Protein AF-A0A2N0NN28-F1 (afdb_monomer)

Mean predicted aligned error: 10.31 Å

Organism: NCBI:txid588596

Solvent-accessible surface area (backbone atoms only — not comparable to full-atom values): 8808 Å² total; per-residue (Å²): 135,80,77,96,72,80,74,63,78,56,56,90,82,51,63,75,68,94,68,73,87,53,82,76,64,63,65,46,52,100,86,64,46,74,54,53,38,56,47,75,48,80,35,67,84,65,51,75,64,58,52,48,50,53,39,55,56,48,57,67,39,93,51,32,55,34,27,36,41,34,40,42,48,75,60,45,82,99,41,56,41,86,89,79,62,46,63,35,26,36,27,40,37,39,39,44,40,81,99,50,81,74,44,76,49,75,33,44,74,19,33,77,89,56,92,44,56,82,87,46,56,32,91,65,79,62,88,88,46,72,95,77,59,85,87,76,78,93,66,135

Secondary structure (DSSP, 8-state):
---S---PPPTTTSPPPSS--SSSPPPB-TT-PBPPSEEEEEESSS-HHHHHHHHHHHHHSTT--EEEEEEEPPPPTT-B-TTT-PBP-EEEEEEEETTSPPEEEEEESS-TT-S-TTTS--S--STT-GGG-----S--

Radius of gyration: 18.2 Å; Cα contacts (8 Å, |Δi|>4): 197; chains: 1; bounding box: 49×36×47 Å

pLDDT: mean 75.17, std 16.68, range [30.28, 93.62]

Sequence (140 aa):
MSPDACVRPNMTFVPKPTTSTVIPRPPGDKSGNPHARIMCEVAVGQSVGELGRKCLTWMQEPYVRAAISIKILEPRQNMREPTTGYYYRTMTAKLYRQGMAVQRWDFGNIKKHSRDPITDPPGCNAPNLAAYQITIPISE

Foldseek 3Di:
DDPPDADADDCVVVPDPPDDPDPVRQDAPPVRRHGDLEAEDEDEPDDPVVQVVVQVVQQVRPSHFKYKYKYWYDFDPPAADPPPRHGWIKMKMWMDGPPDDIDIDIFTQAGVPDPDCPVHPGPPDDPPDPVPDDDDDPDD

Structure (mmCIF, N/CA/C/O backbone):
data_AF-A0A2N0NN28-F1
#
_entry.id   AF-A0A2N0NN28-F1
#
loop_
_atom_site.group_PDB
_atom_site.id
_atom_site.type_symbol
_atom_site.label_atom_id
_atom_site.label_alt_id
_atom_site.label_comp_id
_atom_site.label_asym_id
_atom_site.label_entity_id
_atom_site.label_seq_id
_atom_site.pdbx_PDB_ins_code
_atom_site.Cartn_x
_atom_site.Cartn_y
_atom_site.Cartn_z
_atom_site.occupancy
_atom_site.B_iso_or_equiv
_atom_site.auth_seq_id
_atom_site.auth_comp_id
_atom_site.auth_asym_id
_atom_site.auth_atom_id
_atom_site.pdbx_PDB_model_num
ATOM 1 N N . MET A 1 1 ? -1.073 21.816 9.689 1.00 34.16 1 MET A N 1
ATOM 2 C CA . MET A 1 1 ? -0.972 21.273 8.317 1.00 34.16 1 MET A CA 1
ATOM 3 C C . MET A 1 1 ? -2.211 20.436 8.052 1.00 34.16 1 MET A C 1
ATOM 5 O O . MET A 1 1 ? -2.472 19.519 8.819 1.00 34.16 1 MET A O 1
ATOM 9 N N . SER A 1 2 ? -3.011 20.817 7.055 1.00 30.28 2 SER A N 1
ATOM 10 C CA . SER A 1 2 ? -4.154 20.028 6.571 1.00 30.28 2 SER A CA 1
ATOM 11 C C . SER A 1 2 ? -3.628 18.854 5.739 1.00 30.28 2 SER A C 1
ATOM 13 O O . SER A 1 2 ? -2.648 19.062 5.029 1.00 30.28 2 SER A O 1
ATOM 15 N N . PRO A 1 3 ? -4.222 17.650 5.789 1.00 37.03 3 PRO A N 1
ATOM 16 C CA . PRO A 1 3 ? -3.915 16.623 4.799 1.00 37.03 3 PRO A CA 1
ATOM 17 C C . PRO A 1 3 ? -4.349 17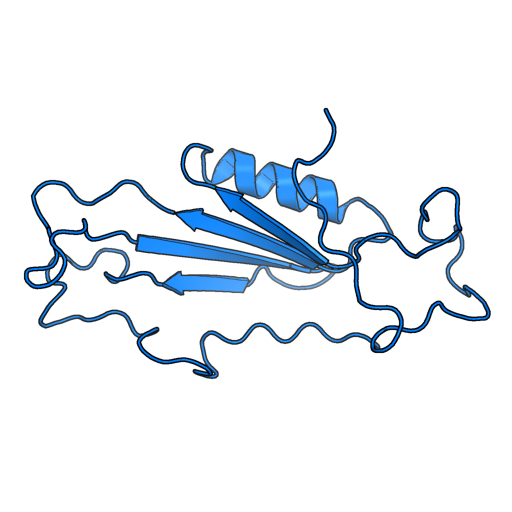.100 3.403 1.00 37.03 3 PRO A C 1
ATOM 19 O O . PRO A 1 3 ? -5.441 17.651 3.256 1.00 37.03 3 PRO A O 1
ATOM 22 N N . ASP A 1 4 ? -3.501 16.883 2.393 1.00 35.47 4 ASP A N 1
ATOM 23 C CA . ASP A 1 4 ? -3.738 17.307 1.000 1.00 35.47 4 ASP A CA 1
ATOM 24 C C . ASP A 1 4 ? -4.868 16.514 0.309 1.00 35.47 4 ASP A C 1
ATOM 26 O O . ASP A 1 4 ? -5.429 16.955 -0.691 1.00 35.47 4 ASP A O 1
ATOM 30 N N . ALA A 1 5 ? -5.262 15.365 0.868 1.00 37.16 5 ALA A N 1
ATOM 31 C CA . ALA A 1 5 ? -6.461 14.623 0.490 1.00 37.16 5 ALA A CA 1
ATOM 32 C C . ALA A 1 5 ? -6.930 13.744 1.661 1.00 37.16 5 ALA A C 1
ATOM 34 O O . ALA A 1 5 ? -6.129 13.054 2.289 1.00 37.16 5 ALA A O 1
ATOM 35 N N . CYS A 1 6 ? -8.233 13.746 1.955 1.00 42.41 6 CYS A N 1
ATOM 36 C CA . CYS A 1 6 ? -8.850 12.832 2.919 1.00 42.41 6 CYS A CA 1
ATOM 37 C C . CYS A 1 6 ? -9.868 11.950 2.191 1.00 42.41 6 CYS A C 1
ATOM 39 O O . CYS A 1 6 ? -10.828 12.451 1.600 1.00 42.41 6 CYS A O 1
ATOM 41 N N . VAL A 1 7 ? -9.655 10.633 2.234 1.00 48.47 7 VAL A N 1
ATOM 42 C CA . VAL A 1 7 ? -10.610 9.649 1.717 1.00 48.47 7 VAL A CA 1
ATOM 43 C C . VAL A 1 7 ? -11.662 9.413 2.795 1.00 48.47 7 VAL A C 1
ATOM 45 O O . VAL A 1 7 ? -11.387 8.823 3.837 1.00 48.47 7 VAL A O 1
ATOM 48 N N . ARG A 1 8 ? -12.878 9.897 2.547 1.00 52.66 8 ARG A N 1
ATOM 49 C CA . ARG A 1 8 ? -14.050 9.652 3.396 1.00 52.66 8 ARG A CA 1
ATOM 50 C C . ARG A 1 8 ? -14.924 8.566 2.774 1.00 52.66 8 ARG A C 1
ATOM 52 O O . ARG A 1 8 ? -15.055 8.535 1.548 1.00 52.66 8 ARG A O 1
ATOM 59 N N . PRO A 1 9 ? -15.536 7.687 3.582 1.00 52.56 9 PRO A N 1
ATOM 60 C CA . PRO A 1 9 ? -16.477 6.716 3.053 1.00 52.56 9 PRO A CA 1
ATOM 61 C C . PRO A 1 9 ? -17.684 7.435 2.434 1.00 52.56 9 PRO A C 1
ATOM 63 O O . PRO A 1 9 ? -18.166 8.442 2.957 1.00 52.56 9 PRO A O 1
ATOM 66 N N . ASN A 1 10 ? -18.174 6.923 1.307 1.00 55.56 10 ASN A N 1
ATOM 67 C CA . ASN A 1 10 ? -19.419 7.401 0.715 1.00 55.56 10 ASN A CA 1
ATOM 68 C C . ASN A 1 10 ? -20.588 6.951 1.610 1.00 55.56 10 ASN A C 1
ATOM 70 O O . ASN A 1 10 ? -20.731 5.761 1.897 1.00 55.56 10 ASN A O 1
ATOM 74 N N . MET A 1 11 ? -21.419 7.904 2.041 1.00 53.94 11 MET A N 1
ATOM 75 C CA . MET A 1 11 ? -22.533 7.667 2.972 1.00 53.94 11 MET A CA 1
ATOM 76 C C . MET A 1 11 ? -23.579 6.668 2.458 1.00 53.94 11 MET A C 1
ATOM 78 O O . MET A 1 11 ? -24.326 6.115 3.256 1.00 53.94 11 MET A O 1
ATOM 82 N N . THR A 1 12 ? -23.612 6.415 1.149 1.00 51.28 12 THR A N 1
ATOM 83 C CA . THR A 1 12 ? -24.474 5.402 0.522 1.00 51.28 12 THR A CA 1
ATOM 84 C C . THR A 1 12 ? -24.043 3.980 0.892 1.00 51.28 12 THR A C 1
ATOM 86 O O . THR A 1 12 ? -24.883 3.099 1.016 1.00 51.28 12 THR A O 1
ATOM 89 N N . PHE A 1 13 ? -22.739 3.751 1.085 1.00 47.66 13 PHE A N 1
ATOM 90 C CA . PHE A 1 13 ? -22.176 2.423 1.371 1.00 47.66 13 PHE A CA 1
ATOM 91 C C . PHE A 1 13 ? -21.795 2.239 2.840 1.00 47.66 13 PHE A C 1
ATOM 93 O O . PHE A 1 13 ? -21.758 1.116 3.333 1.00 47.66 13 PHE A O 1
ATOM 100 N N . VAL A 1 14 ? -21.520 3.334 3.551 1.00 50.56 14 VAL A N 1
ATOM 101 C CA . VAL A 1 14 ? -21.264 3.326 4.995 1.00 50.56 14 VAL A CA 1
ATOM 102 C C . VAL A 1 14 ? -22.182 4.366 5.637 1.00 50.56 14 VAL A C 1
ATOM 104 O O . VAL A 1 14 ? -21.773 5.519 5.820 1.00 50.56 14 VAL A O 1
ATOM 107 N N . PRO A 1 15 ? -23.440 3.994 5.938 1.00 51.84 15 PRO A N 1
ATOM 108 C CA . PRO A 1 15 ? -24.374 4.911 6.558 1.00 51.84 15 PRO A CA 1
ATOM 109 C C . PRO A 1 15 ? -23.836 5.388 7.904 1.00 51.84 15 PRO A C 1
ATOM 111 O O . PRO A 1 15 ? -23.221 4.639 8.671 1.00 51.84 15 PRO A O 1
ATOM 114 N N . LYS A 1 16 ? -24.085 6.662 8.206 1.00 52.81 16 LYS A N 1
ATOM 115 C CA . LYS A 1 16 ? -23.828 7.212 9.534 1.00 52.81 16 LYS A CA 1
ATOM 116 C C . LYS A 1 16 ? -24.645 6.400 10.552 1.00 52.81 16 LYS A C 1
ATOM 118 O O . LYS A 1 16 ? -25.845 6.239 10.340 1.00 52.81 16 LYS A O 1
ATOM 123 N N . PRO A 1 17 ? -24.047 5.918 11.656 1.00 49.97 17 PRO A N 1
ATOM 124 C CA . PRO A 1 17 ? -24.815 5.262 12.705 1.00 49.97 17 PRO A CA 1
ATOM 125 C C . PRO A 1 17 ? -25.886 6.221 13.237 1.00 49.97 17 PRO A C 1
ATOM 127 O O . PRO A 1 17 ? -25.556 7.330 13.664 1.00 49.97 17 PRO A O 1
ATOM 130 N N . THR A 1 18 ? -27.153 5.800 13.218 1.00 54.28 18 THR A N 1
ATOM 131 C CA . THR A 1 18 ? -28.294 6.576 13.743 1.00 54.28 18 THR A CA 1
ATOM 132 C C . THR A 1 18 ? -28.114 6.880 15.233 1.00 54.28 18 THR A C 1
ATOM 134 O O . THR A 1 18 ? -28.481 7.946 15.721 1.00 54.28 18 THR A O 1
ATOM 137 N N . THR A 1 19 ? -27.446 5.965 15.933 1.00 49.12 19 THR A N 1
ATOM 138 C CA . THR A 1 19 ? -27.021 6.059 17.327 1.00 49.12 19 THR A CA 1
ATOM 139 C C . THR A 1 19 ? -25.582 5.551 17.427 1.00 49.12 19 THR A C 1
ATOM 141 O O . THR A 1 19 ? -25.276 4.417 17.070 1.00 49.12 19 THR A O 1
ATOM 144 N N . SER A 1 20 ? -24.658 6.399 17.888 1.00 51.91 20 SER A N 1
ATOM 145 C CA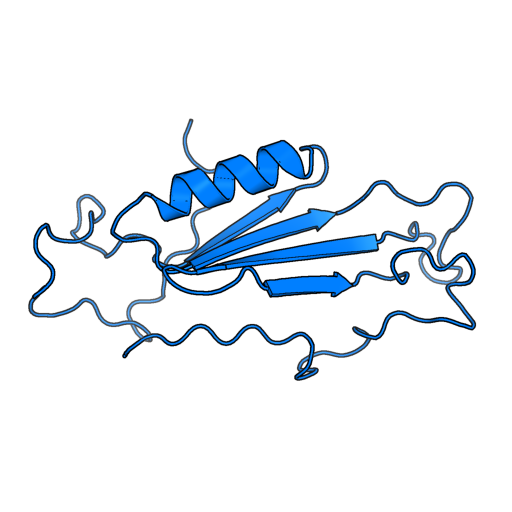 . SER A 1 20 ? -23.295 5.964 18.214 1.00 51.91 20 SER A CA 1
ATOM 146 C C . SER A 1 20 ? -23.306 5.368 19.616 1.00 51.91 20 SER A C 1
ATOM 148 O O . SER A 1 20 ? -23.345 6.116 20.588 1.00 51.91 20 SER A O 1
ATOM 150 N N . THR A 1 21 ? -23.259 4.042 19.720 1.00 52.69 21 THR A N 1
ATOM 151 C CA . THR A 1 21 ? -23.077 3.328 20.998 1.00 52.69 21 THR A CA 1
ATOM 152 C C . THR A 1 21 ? -21.648 3.440 21.536 1.00 52.69 21 THR A C 1
ATOM 154 O O . THR A 1 21 ? -21.396 3.149 22.700 1.00 52.69 21 THR A O 1
ATOM 157 N N . VAL A 1 22 ? -20.706 3.894 20.704 1.00 50.81 22 VAL A N 1
ATOM 158 C CA . VAL A 1 22 ? -19.318 4.148 21.096 1.00 50.81 22 VAL A CA 1
ATOM 159 C C . VAL A 1 22 ? -19.251 5.468 21.867 1.00 50.81 22 VAL A C 1
ATOM 161 O O . VAL A 1 22 ? -19.585 6.522 21.312 1.00 50.81 22 VAL A O 1
ATOM 164 N N . ILE A 1 23 ? -18.832 5.394 23.135 1.00 49.72 23 ILE A N 1
ATOM 165 C CA . ILE A 1 23 ? -18.544 6.539 24.006 1.00 49.72 23 ILE A CA 1
ATOM 166 C C . ILE A 1 23 ? -17.042 6.523 24.352 1.00 49.72 23 ILE A C 1
ATOM 168 O O . ILE A 1 23 ? -16.562 5.504 24.847 1.00 49.72 23 ILE A O 1
ATOM 172 N N . PRO A 1 24 ? -16.307 7.630 24.126 1.00 54.75 24 PRO A N 1
ATOM 173 C CA . PRO A 1 24 ? -16.768 8.862 23.487 1.00 54.75 24 PRO A CA 1
ATOM 174 C C . PRO A 1 24 ? -17.066 8.653 21.996 1.00 54.75 24 PRO A C 1
ATOM 176 O O . PRO A 1 24 ? -16.500 7.776 21.342 1.00 54.75 24 PRO A O 1
ATOM 179 N N . ARG A 1 25 ? -17.993 9.461 21.466 1.00 54.88 25 ARG A N 1
ATOM 180 C CA . ARG A 1 25 ? -18.371 9.425 20.047 1.00 54.88 25 ARG A CA 1
ATOM 181 C C . ARG A 1 25 ? -17.099 9.558 19.194 1.00 54.88 25 ARG A C 1
ATOM 183 O O . ARG A 1 25 ? -16.301 10.448 19.494 1.00 54.88 25 ARG A O 1
ATOM 190 N N . PRO A 1 26 ? -16.908 8.739 18.139 1.00 54.62 26 PRO A N 1
ATOM 191 C CA . PRO A 1 26 ? -15.841 8.972 17.177 1.00 54.62 26 PRO A CA 1
ATOM 192 C C . PRO A 1 26 ? -15.922 10.430 16.715 1.00 54.62 26 PRO A C 1
ATOM 194 O O . PRO A 1 26 ? -17.030 10.875 16.385 1.00 54.62 26 PRO A O 1
ATOM 197 N N . PRO A 1 27 ? -14.816 11.189 16.730 1.00 53.44 27 PRO A N 1
ATOM 198 C CA . PRO A 1 27 ? -14.834 12.552 16.249 1.00 53.44 27 PRO A CA 1
ATOM 199 C C . PRO A 1 27 ? -15.378 12.575 14.820 1.00 53.44 27 PRO A C 1
ATOM 201 O O . PRO A 1 27 ? -15.182 11.656 14.016 1.00 53.44 27 PRO A O 1
ATOM 204 N N . GLY A 1 28 ? -16.183 13.599 14.569 1.00 57.62 28 GLY A N 1
ATOM 205 C CA . GLY A 1 28 ? -16.815 13.860 13.289 1.00 57.62 28 GLY A CA 1
ATOM 206 C C . GLY A 1 28 ? -16.355 15.200 12.736 1.00 57.62 28 GLY A C 1
ATOM 207 O O . GLY A 1 28 ? -15.700 15.979 13.434 1.00 57.62 28 GLY A O 1
ATOM 208 N N . ASP A 1 29 ? -16.646 15.478 11.469 1.00 55.88 29 ASP A N 1
ATOM 209 C CA . ASP A 1 29 ? -16.531 16.856 10.983 1.00 55.88 29 ASP A CA 1
ATOM 210 C C . ASP A 1 29 ? -17.598 17.757 11.642 1.00 55.88 29 ASP A C 1
ATOM 212 O O . ASP A 1 29 ? -18.442 17.295 12.415 1.00 55.88 29 ASP A O 1
ATOM 216 N N . LYS A 1 30 ? -17.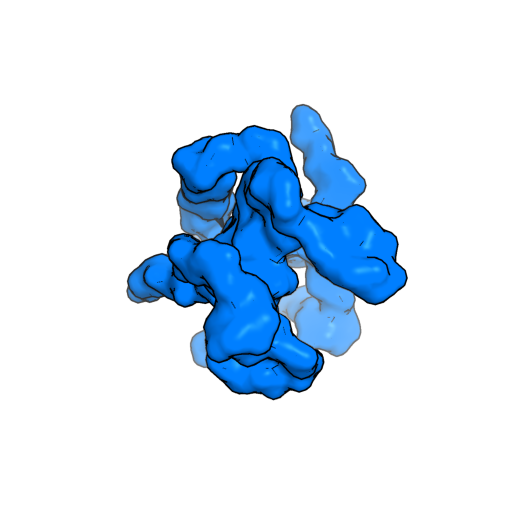586 19.060 11.337 1.00 50.97 30 LYS A N 1
ATOM 217 C CA . LYS A 1 30 ? -18.570 20.023 11.873 1.00 50.97 30 LYS A CA 1
ATOM 218 C C . LYS A 1 30 ? -20.028 19.675 11.523 1.00 50.97 30 LYS A C 1
ATOM 220 O O . LYS A 1 30 ? -20.937 20.178 12.171 1.00 50.97 30 LYS A O 1
ATOM 225 N N . SER A 1 31 ? -20.242 18.806 10.536 1.00 57.41 31 SER A N 1
ATOM 226 C CA . SER A 1 31 ? -21.552 18.306 10.101 1.00 57.41 31 SER A CA 1
ATOM 227 C C . SER A 1 31 ? -21.901 16.953 10.747 1.00 57.41 31 SER A C 1
ATOM 229 O O . SER A 1 31 ? -22.949 16.361 10.481 1.00 57.41 31 SER A O 1
ATOM 231 N N . GLY A 1 32 ? -21.024 16.430 11.610 1.00 56.19 32 GLY A N 1
ATOM 232 C CA . GLY A 1 32 ? -21.172 15.151 12.288 1.00 56.19 32 GLY A CA 1
ATOM 233 C C . GLY A 1 32 ? -20.974 13.940 11.377 1.00 56.19 32 GLY A C 1
ATOM 234 O O . GLY A 1 32 ? -21.514 12.877 11.690 1.00 56.19 32 GLY A O 1
ATOM 235 N N . ASN A 1 33 ? -20.270 14.073 10.251 1.00 57.62 33 ASN A N 1
ATOM 236 C CA . ASN A 1 33 ? -19.878 12.920 9.441 1.00 57.62 33 ASN A CA 1
ATOM 237 C C . ASN A 1 33 ? -18.779 12.132 10.165 1.00 57.62 33 ASN A C 1
ATOM 239 O O . ASN A 1 33 ? -17.878 12.761 10.722 1.00 57.62 33 ASN A O 1
ATOM 243 N N . PRO A 1 34 ? -18.817 10.786 10.168 1.00 57.62 34 PRO A N 1
ATOM 244 C CA . PRO A 1 34 ? -17.775 9.984 10.800 1.00 57.62 34 PRO A CA 1
ATOM 245 C C . PRO A 1 34 ? -16.409 10.275 10.164 1.00 57.62 34 PRO A C 1
ATOM 247 O O . PRO A 1 34 ? -16.294 10.350 8.939 1.00 57.62 34 PRO A O 1
ATOM 250 N N . HIS A 1 35 ? -15.367 10.427 10.988 1.00 63.00 35 HIS A N 1
ATOM 251 C CA . HIS A 1 35 ? -13.989 10.490 10.494 1.00 63.00 35 HIS A CA 1
ATOM 252 C C . HIS A 1 35 ? -13.604 9.203 9.754 1.00 63.00 35 HIS A C 1
ATOM 254 O O . HIS A 1 35 ? -14.209 8.142 9.941 1.00 63.00 35 HIS A O 1
ATOM 260 N N . ALA A 1 36 ? -12.583 9.302 8.901 1.00 63.91 36 ALA A N 1
ATOM 261 C CA . ALA A 1 36 ? -12.026 8.151 8.208 1.00 63.91 36 ALA A CA 1
ATOM 262 C C . ALA A 1 36 ? -11.595 7.084 9.232 1.00 63.91 36 ALA A C 1
ATOM 264 O O . ALA A 1 36 ? -10.728 7.316 10.070 1.00 63.91 36 ALA A O 1
ATOM 265 N N . ARG A 1 37 ? -12.219 5.902 9.169 1.00 74.06 37 ARG A N 1
ATOM 266 C CA . ARG A 1 37 ? -11.844 4.741 9.997 1.00 74.06 37 ARG A CA 1
ATOM 267 C C . ARG A 1 37 ? -10.625 4.001 9.445 1.00 74.06 37 ARG A C 1
ATOM 269 O O . ARG A 1 37 ? -10.030 3.191 10.152 1.00 74.06 37 ARG A O 1
ATOM 276 N N . ILE A 1 38 ? -10.297 4.255 8.180 1.00 79.75 38 ILE A N 1
ATOM 277 C CA . ILE A 1 38 ? -9.186 3.652 7.453 1.00 79.75 38 ILE A CA 1
ATOM 278 C C . ILE A 1 38 ? -8.305 4.789 6.949 1.00 79.75 38 ILE A C 1
ATOM 280 O O . ILE A 1 38 ? -8.764 5.631 6.181 1.00 79.75 38 ILE A O 1
ATOM 284 N N . MET A 1 39 ? -7.047 4.793 7.372 1.00 84.25 39 MET A N 1
ATOM 285 C CA . MET A 1 39 ? -6.036 5.741 6.910 1.00 84.25 39 MET A CA 1
ATOM 286 C C . MET A 1 39 ? -5.138 5.055 5.882 1.00 84.25 39 MET A C 1
ATOM 288 O O . MET A 1 39 ? -4.776 3.895 6.064 1.00 84.25 39 MET A O 1
ATOM 292 N N . CYS A 1 40 ? -4.759 5.749 4.813 1.00 87.94 40 CYS A N 1
ATOM 293 C CA . CYS A 1 40 ? -3.805 5.242 3.830 1.00 87.94 40 CYS A CA 1
ATOM 294 C C . CYS A 1 40 ? -2.785 6.329 3.500 1.00 87.94 40 CYS A C 1
ATOM 296 O O . CYS A 1 40 ? -3.170 7.447 3.166 1.00 87.94 40 CYS A O 1
ATOM 298 N N . GLU A 1 41 ? -1.500 5.999 3.583 1.00 88.56 41 GLU A N 1
ATOM 299 C CA . GLU A 1 41 ? -0.406 6.882 3.182 1.00 88.56 41 GLU A CA 1
ATOM 300 C C . GLU A 1 41 ? 0.452 6.197 2.123 1.00 88.56 41 GLU A C 1
ATOM 302 O O . GLU A 1 41 ? 0.925 5.077 2.329 1.00 88.56 41 GLU A O 1
ATOM 307 N N . VAL A 1 42 ? 0.720 6.906 1.026 1.00 91.81 42 VAL A N 1
ATOM 308 C CA . VAL A 1 42 ? 1.695 6.501 0.009 1.00 91.81 42 VAL A CA 1
ATOM 309 C C . VAL A 1 42 ? 2.898 7.432 0.094 1.00 91.81 42 VAL A C 1
ATOM 311 O O . VAL A 1 42 ? 2.782 8.628 -0.155 1.00 91.81 42 VAL A O 1
ATOM 314 N N . ALA A 1 43 ? 4.067 6.889 0.422 1.00 90.69 43 ALA A N 1
ATOM 315 C CA . ALA A 1 43 ? 5.290 7.662 0.577 1.00 90.69 43 ALA A CA 1
ATOM 316 C C . ALA A 1 43 ? 6.331 7.311 -0.488 1.00 90.69 43 ALA A C 1
ATOM 318 O O . ALA A 1 43 ? 6.682 6.143 -0.672 1.00 90.69 43 ALA A O 1
ATOM 319 N N . VAL A 1 44 ? 6.890 8.347 -1.120 1.00 89.06 44 VAL A N 1
ATOM 320 C CA . VAL A 1 44 ? 8.058 8.244 -2.010 1.00 89.06 44 VAL A CA 1
ATOM 321 C C . VAL A 1 44 ? 9.332 8.664 -1.279 1.00 89.06 44 VAL A C 1
ATOM 323 O O . VAL A 1 44 ? 10.259 7.870 -1.212 1.00 89.06 44 VAL A O 1
ATOM 326 N N . GLY A 1 45 ? 9.367 9.848 -0.656 1.00 87.25 45 GLY A N 1
ATOM 327 C CA . GLY A 1 45 ? 10.570 10.361 0.021 1.00 87.25 45 GLY A CA 1
ATOM 328 C C . GLY A 1 45 ? 10.738 9.919 1.481 1.00 87.25 45 GLY A C 1
ATOM 329 O O . GLY A 1 45 ? 11.846 9.615 1.906 1.00 87.25 45 GLY A O 1
ATOM 330 N N . GLN A 1 46 ? 9.646 9.812 2.247 1.00 86.81 46 GLN A N 1
ATOM 331 C CA . GLN A 1 46 ? 9.712 9.516 3.690 1.00 86.81 46 GLN A CA 1
ATOM 332 C C . GLN A 1 46 ? 10.320 8.140 3.976 1.00 86.81 46 GLN A C 1
ATOM 334 O O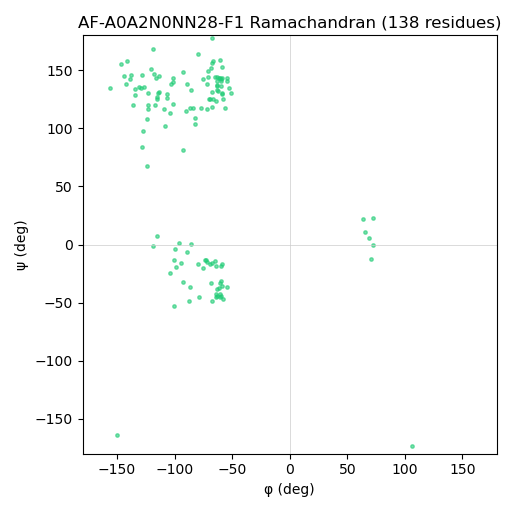 . GLN A 1 46 ? 10.067 7.177 3.244 1.00 86.81 46 GLN A O 1
ATOM 339 N N . SER A 1 47 ? 11.082 8.014 5.061 1.00 89.56 47 SER A N 1
ATOM 340 C CA . SER A 1 47 ? 11.645 6.725 5.468 1.00 89.56 47 SER A CA 1
ATOM 341 C C . SER A 1 47 ? 10.554 5.734 5.898 1.00 89.56 47 SER A C 1
ATOM 343 O O . SER A 1 47 ? 9.455 6.104 6.315 1.00 89.56 47 SER A O 1
ATOM 345 N N . VAL A 1 48 ? 10.867 4.433 5.847 1.00 88.94 48 VAL A N 1
ATOM 346 C CA . VAL A 1 48 ? 9.956 3.378 6.338 1.00 88.94 48 VAL A CA 1
ATOM 347 C C . VAL A 1 48 ? 9.654 3.556 7.833 1.00 88.94 48 VAL A C 1
ATOM 349 O O . VAL A 1 48 ? 8.550 3.239 8.275 1.00 88.94 48 VAL A O 1
ATOM 352 N N . GLY A 1 49 ? 10.621 4.062 8.606 1.00 90.69 49 GLY A N 1
ATOM 353 C CA . GLY A 1 49 ? 10.468 4.321 10.037 1.00 90.69 49 GLY A CA 1
ATOM 354 C C . GLY A 1 49 ? 9.481 5.450 10.322 1.00 90.69 49 GLY A C 1
ATOM 355 O O . GLY A 1 49 ? 8.559 5.267 11.113 1.00 90.69 49 GLY A O 1
ATOM 356 N N . GLU A 1 50 ? 9.615 6.585 9.633 1.00 91.19 50 GLU A N 1
ATOM 357 C CA . GLU A 1 50 ? 8.698 7.725 9.781 1.00 91.19 50 GLU A CA 1
ATOM 358 C C . GLU A 1 50 ? 7.278 7.373 9.352 1.00 91.19 50 GLU A C 1
ATOM 360 O O . GLU A 1 50 ? 6.323 7.670 10.069 1.00 91.19 50 GLU A O 1
ATOM 365 N N . LEU A 1 51 ? 7.148 6.684 8.218 1.00 90.44 51 LEU A N 1
ATOM 366 C CA . LEU A 1 51 ? 5.871 6.210 7.705 1.00 90.44 51 LEU A CA 1
ATOM 367 C C . LEU A 1 51 ? 5.191 5.246 8.691 1.00 90.44 51 LEU A C 1
ATOM 369 O O . LEU A 1 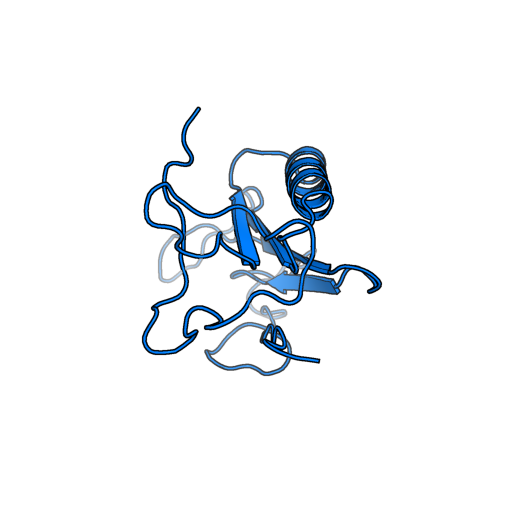51 ? 3.993 5.355 8.959 1.00 90.44 51 LEU A O 1
ATOM 373 N N . GLY A 1 52 ? 5.971 4.332 9.277 1.00 91.19 52 GLY A N 1
ATOM 374 C CA . GLY A 1 52 ? 5.498 3.424 10.318 1.00 91.19 52 GLY A CA 1
ATOM 375 C C . GLY A 1 52 ? 5.063 4.160 11.585 1.00 91.19 52 GLY A C 1
ATOM 376 O O . GLY A 1 52 ? 3.983 3.884 12.102 1.00 91.19 52 GLY A O 1
ATOM 377 N N . ARG A 1 53 ? 5.853 5.136 12.051 1.00 91.94 53 ARG A N 1
ATOM 378 C CA . ARG A 1 53 ? 5.511 5.979 13.206 1.00 91.94 53 ARG A CA 1
ATOM 379 C C . ARG A 1 53 ? 4.214 6.750 12.963 1.00 91.94 53 ARG A C 1
ATOM 381 O O . ARG A 1 53 ? 3.360 6.752 13.838 1.00 91.94 53 ARG A O 1
ATOM 388 N N . LYS A 1 54 ? 4.040 7.345 11.777 1.00 88.75 54 LYS A N 1
ATOM 389 C CA . LYS A 1 54 ? 2.816 8.067 11.389 1.00 88.75 54 LYS A CA 1
ATOM 390 C C . LYS A 1 54 ? 1.584 7.160 11.473 1.00 88.75 54 LYS A C 1
ATOM 392 O O . LYS A 1 54 ? 0.592 7.539 12.085 1.00 88.75 54 LYS A O 1
ATOM 397 N N . CYS A 1 55 ? 1.677 5.942 10.934 1.00 90.19 55 CYS A N 1
ATOM 398 C CA . CYS A 1 55 ? 0.585 4.968 11.008 1.00 90.19 55 CYS A CA 1
ATOM 399 C C . CYS A 1 55 ? 0.284 4.539 12.445 1.00 90.19 55 CYS A C 1
ATOM 401 O O . CYS A 1 55 ? -0.880 4.472 12.820 1.00 90.19 55 CYS A O 1
ATOM 403 N N . LEU A 1 56 ? 1.309 4.291 13.264 1.00 89.50 56 LEU A N 1
ATOM 404 C CA . LEU A 1 56 ? 1.122 3.954 14.678 1.00 89.50 56 LEU A CA 1
ATOM 405 C C . LEU A 1 56 ? 0.480 5.103 15.463 1.00 89.50 56 LEU A C 1
ATOM 407 O O . LEU A 1 56 ? -0.389 4.842 16.285 1.00 89.50 56 LEU A O 1
ATOM 411 N N . THR A 1 57 ? 0.847 6.356 15.179 1.00 85.69 57 THR A N 1
ATOM 412 C CA . THR A 1 57 ? 0.181 7.533 15.754 1.00 85.69 57 THR A CA 1
ATOM 413 C C . THR A 1 57 ? -1.295 7.573 15.363 1.00 85.69 57 THR A C 1
ATOM 415 O O . THR A 1 57 ? -2.135 7.745 16.235 1.00 85.69 57 THR A O 1
ATOM 418 N N . TRP A 1 58 ? -1.648 7.325 14.097 1.00 84.62 58 TRP A N 1
ATOM 419 C CA . TRP A 1 58 ? -3.061 7.224 13.710 1.00 84.62 58 TRP A CA 1
ATOM 420 C C . TRP A 1 58 ? -3.794 6.089 14.418 1.00 84.62 58 TRP A C 1
ATOM 422 O O . TRP A 1 58 ? -4.937 6.266 14.802 1.00 84.62 58 TRP A O 1
ATOM 432 N N . MET A 1 59 ? -3.154 4.943 14.643 1.00 83.69 59 MET A N 1
ATOM 433 C CA . MET A 1 59 ? -3.778 3.819 15.351 1.00 83.69 59 MET A CA 1
ATOM 434 C C . MET A 1 59 ? -4.060 4.091 16.840 1.00 83.69 59 MET A C 1
ATOM 436 O O . MET A 1 59 ? -4.829 3.341 17.444 1.00 83.69 59 MET A O 1
ATOM 440 N N . GLN A 1 60 ? -3.452 5.127 17.435 1.00 80.62 60 GLN A N 1
ATOM 441 C CA . GLN A 1 60 ? -3.776 5.590 18.794 1.00 80.62 60 GLN A CA 1
ATOM 442 C C . GLN A 1 60 ? -5.093 6.370 18.839 1.00 80.62 60 GLN A C 1
ATOM 444 O O . GLN A 1 60 ? -5.710 6.477 19.898 1.00 80.62 60 GLN A O 1
ATOM 449 N N . GLU A 1 61 ? -5.543 6.888 17.698 1.00 73.06 61 GLU A N 1
ATOM 450 C CA . GLU A 1 61 ? -6.822 7.566 17.597 1.00 73.06 61 GLU A CA 1
ATOM 451 C C . GLU A 1 61 ? -7.961 6.542 17.755 1.00 73.06 61 GLU A C 1
ATOM 453 O O . GLU A 1 61 ? -8.034 5.570 16.996 1.00 73.06 61 GLU A O 1
ATOM 458 N N . PRO A 1 62 ? -8.903 6.741 18.695 1.00 66.38 62 PRO A N 1
ATOM 459 C CA . PRO A 1 62 ? -9.896 5.723 19.061 1.00 66.38 62 PRO A CA 1
ATOM 460 C C . PRO A 1 62 ? -10.873 5.360 17.928 1.00 66.38 62 PRO A C 1
ATOM 462 O O . PRO A 1 62 ? -11.591 4.364 18.005 1.00 66.38 62 PRO A O 1
ATOM 465 N N . TYR A 1 63 ? -10.915 6.167 16.869 1.00 70.56 63 TYR A N 1
ATOM 466 C CA . TYR A 1 63 ? -11.788 6.011 15.708 1.00 70.56 63 TYR A CA 1
ATOM 467 C C . TYR A 1 63 ? -11.096 5.389 14.492 1.00 70.56 63 TYR A C 1
ATOM 469 O O . TYR A 1 63 ? -11.787 4.968 13.559 1.00 70.56 63 TYR A O 1
ATOM 477 N N . VAL A 1 64 ? -9.764 5.300 14.490 1.00 75.19 64 VAL A N 1
ATOM 478 C CA . VAL A 1 64 ? -9.012 4.644 13.420 1.00 75.19 64 VAL A CA 1
ATOM 479 C C . VAL A 1 64 ? -8.982 3.147 13.703 1.00 75.19 64 VAL A C 1
ATOM 481 O O . VAL A 1 64 ? -8.452 2.679 14.707 1.00 75.19 64 VAL A O 1
ATOM 484 N N . ARG A 1 65 ? -9.573 2.371 12.798 1.00 79.25 65 ARG A N 1
ATOM 485 C CA . ARG A 1 65 ? -9.609 0.904 12.870 1.00 79.25 65 ARG A CA 1
ATOM 486 C C . ARG A 1 65 ? -8.461 0.265 12.107 1.00 79.25 65 ARG A C 1
ATOM 488 O O . ARG A 1 65 ? -7.976 -0.793 12.505 1.00 79.25 65 ARG A O 1
ATOM 495 N N . ALA A 1 66 ? -8.028 0.913 11.031 1.00 85.31 66 ALA A N 1
ATOM 496 C CA . ALA A 1 66 ? -6.923 0.451 10.216 1.00 85.31 66 ALA A CA 1
ATOM 497 C C . ALA A 1 66 ? -6.089 1.617 9.682 1.00 85.31 66 ALA A C 1
ATOM 499 O O . ALA A 1 66 ? -6.623 2.655 9.292 1.00 85.31 66 ALA A O 1
ATOM 500 N N . ALA A 1 67 ? -4.783 1.406 9.584 1.00 89.69 67 ALA A N 1
ATOM 501 C CA . ALA A 1 67 ? -3.882 2.268 8.836 1.00 89.69 67 ALA A CA 1
ATOM 502 C C . ALA A 1 67 ? -3.082 1.422 7.845 1.00 89.69 67 ALA A C 1
ATOM 504 O O . ALA A 1 67 ? -2.583 0.354 8.195 1.00 89.69 67 ALA A O 1
ATOM 505 N N . ILE A 1 68 ? -2.954 1.894 6.612 1.00 91.81 68 ILE A N 1
ATOM 506 C CA . ILE A 1 68 ? -2.149 1.278 5.563 1.00 91.81 68 ILE A CA 1
ATOM 507 C C . ILE A 1 68 ? -1.020 2.241 5.229 1.00 91.81 68 ILE A C 1
ATOM 509 O O . ILE A 1 68 ? -1.256 3.395 4.878 1.00 91.81 68 ILE A O 1
ATOM 513 N N . SER A 1 69 ? 0.214 1.760 5.304 1.00 93.44 69 SER A N 1
ATOM 514 C CA . SER A 1 69 ? 1.342 2.444 4.689 1.00 93.44 69 SER A CA 1
ATOM 515 C C . SER A 1 69 ? 1.752 1.749 3.411 1.00 93.44 69 SER A C 1
ATOM 517 O O . SER A 1 69 ? 1.848 0.527 3.379 1.00 93.44 69 SER A O 1
ATOM 519 N N . ILE A 1 70 ? 2.049 2.529 2.377 1.00 92.88 70 ILE A N 1
ATOM 520 C CA . ILE A 1 70 ? 2.661 2.081 1.132 1.00 92.88 70 ILE A CA 1
ATOM 521 C C . ILE A 1 70 ? 3.943 2.883 0.943 1.00 92.88 70 ILE A C 1
ATOM 523 O O . ILE A 1 70 ? 3.917 4.100 0.782 1.00 92.88 70 ILE A O 1
ATOM 527 N N . LYS A 1 71 ? 5.085 2.204 0.947 1.00 93.62 71 LYS A N 1
ATOM 528 C CA . LYS A 1 71 ? 6.378 2.800 0.618 1.00 93.62 71 LYS A CA 1
ATOM 529 C C . LYS A 1 71 ? 6.752 2.431 -0.807 1.00 93.62 71 LYS A C 1
ATOM 531 O O . LYS A 1 71 ? 6.933 1.251 -1.103 1.00 93.62 71 LYS A O 1
ATOM 536 N N . ILE A 1 72 ? 6.947 3.444 -1.642 1.00 92.50 72 ILE A N 1
ATOM 537 C CA . ILE A 1 72 ? 7.624 3.326 -2.931 1.00 92.50 72 ILE A CA 1
ATOM 538 C C . ILE A 1 72 ? 9.118 3.491 -2.662 1.00 92.50 72 ILE A C 1
ATOM 540 O O . ILE A 1 72 ? 9.547 4.518 -2.136 1.00 92.50 72 ILE A O 1
ATOM 544 N N . LEU A 1 73 ? 9.909 2.457 -2.947 1.00 89.75 73 LEU A N 1
ATOM 545 C CA . LEU A 1 73 ? 11.356 2.518 -2.764 1.00 89.75 73 LEU A CA 1
ATOM 546 C C . LEU A 1 73 ? 12.018 3.263 -3.927 1.00 89.75 73 LEU A C 1
ATOM 548 O O . LEU A 1 73 ? 11.419 3.480 -4.991 1.00 89.75 73 LEU A O 1
ATOM 552 N N . GLU A 1 74 ? 13.267 3.655 -3.690 1.00 88.81 74 GLU A N 1
ATOM 553 C CA . GLU A 1 74 ? 14.101 4.270 -4.713 1.00 88.81 74 GLU A CA 1
ATOM 554 C C . GLU A 1 74 ? 14.176 3.383 -5.960 1.00 88.81 74 GLU A C 1
ATOM 556 O O . GLU A 1 74 ? 14.177 2.147 -5.852 1.00 88.81 74 GLU A O 1
ATOM 561 N N . PRO A 1 75 ? 14.199 3.998 -7.154 1.00 87.50 75 PRO A N 1
ATOM 562 C CA . PRO A 1 75 ? 14.335 3.255 -8.388 1.00 87.50 75 PRO A CA 1
ATOM 563 C C . PRO A 1 75 ? 15.647 2.486 -8.364 1.00 87.50 75 PRO A C 1
ATOM 565 O O . PRO A 1 75 ? 16.685 2.979 -7.915 1.00 87.50 75 PRO A O 1
ATOM 568 N N . ARG A 1 76 ? 15.614 1.264 -8.883 1.00 80.88 76 ARG A N 1
ATOM 569 C CA . ARG A 1 76 ? 16.849 0.523 -9.068 1.00 80.88 76 ARG A CA 1
ATOM 570 C C . ARG A 1 76 ? 17.632 1.138 -10.215 1.00 80.88 76 ARG A C 1
ATOM 572 O O . ARG A 1 76 ? 17.179 1.151 -11.359 1.00 80.88 76 ARG A O 1
ATOM 579 N N . GLN A 1 77 ? 18.809 1.654 -9.885 1.00 75.94 77 GLN A N 1
ATOM 580 C CA . GLN A 1 77 ? 19.706 2.234 -10.873 1.00 75.94 77 GLN A CA 1
ATOM 581 C C . GLN A 1 77 ? 20.072 1.184 -11.929 1.00 75.94 77 GLN A C 1
ATOM 583 O O . GLN A 1 77 ? 20.212 -0.000 -11.621 1.00 75.94 77 GLN A O 1
ATOM 588 N N . ASN A 1 78 ? 20.188 1.633 -13.178 1.00 78.75 78 ASN A N 1
ATOM 589 C CA . ASN A 1 78 ? 20.548 0.822 -14.348 1.00 78.75 78 ASN A CA 1
ATOM 590 C C . ASN A 1 78 ? 19.544 -0.271 -14.751 1.00 78.75 78 ASN A C 1
ATOM 592 O O . ASN A 1 78 ? 19.853 -1.083 -15.615 1.00 78.75 78 ASN A O 1
ATOM 596 N N . MET A 1 79 ? 18.333 -0.281 -14.184 1.00 79.69 79 MET A N 1
ATOM 597 C CA . MET A 1 79 ? 17.269 -1.193 -14.605 1.00 79.69 79 MET A CA 1
ATOM 598 C C . MET A 1 79 ? 16.021 -0.408 -14.997 1.00 79.69 79 MET A C 1
ATOM 600 O O . MET A 1 79 ? 15.305 0.135 -14.150 1.00 79.69 79 MET A O 1
ATOM 604 N N . ARG A 1 80 ? 15.762 -0.370 -16.304 1.00 85.00 80 ARG A N 1
ATOM 605 C CA . ARG A 1 80 ? 14.558 0.211 -16.899 1.00 85.00 80 ARG A CA 1
ATOM 606 C C . ARG A 1 80 ? 13.759 -0.874 -17.597 1.00 85.00 80 ARG A C 1
ATOM 608 O O . ARG A 1 80 ? 14.330 -1.791 -18.182 1.00 85.00 80 ARG A O 1
ATOM 615 N N . GLU A 1 81 ? 12.446 -0.763 -17.517 1.00 83.44 81 GLU A N 1
ATOM 616 C CA . GLU A 1 81 ? 11.538 -1.610 -18.269 1.00 83.44 81 GLU A CA 1
ATOM 617 C C . GLU A 1 81 ? 11.695 -1.303 -19.772 1.00 83.44 81 GLU A C 1
ATOM 619 O O . GLU A 1 81 ? 11.572 -0.136 -20.155 1.00 83.44 81 GLU A O 1
ATOM 624 N N . PRO A 1 82 ? 11.972 -2.305 -20.630 1.00 82.00 82 PRO A N 1
ATOM 625 C CA . PRO A 1 82 ? 12.266 -2.071 -22.047 1.00 82.00 82 PRO A CA 1
ATOM 626 C C . PRO A 1 82 ? 11.141 -1.369 -22.815 1.00 82.00 82 PRO A C 1
ATOM 628 O O . PRO A 1 82 ? 11.415 -0.556 -23.691 1.00 82.00 82 PRO A O 1
ATOM 631 N N . THR A 1 83 ? 9.883 -1.667 -22.479 1.00 83.56 83 THR A N 1
ATOM 632 C CA . THR A 1 83 ? 8.709 -1.169 -23.210 1.00 83.56 83 THR A CA 1
ATOM 633 C C . THR A 1 83 ? 8.358 0.271 -22.851 1.00 83.56 83 THR A C 1
ATOM 635 O O . THR A 1 83 ? 8.063 1.074 -23.730 1.00 83.56 83 THR A O 1
ATOM 638 N N . THR A 1 84 ? 8.362 0.609 -21.560 1.00 85.38 84 THR A N 1
ATOM 639 C CA . THR A 1 84 ? 7.906 1.925 -21.076 1.00 85.38 84 THR A CA 1
ATOM 640 C C . THR A 1 84 ? 9.056 2.892 -20.802 1.00 85.38 84 THR A C 1
ATOM 642 O O . THR A 1 84 ? 8.843 4.097 -20.693 1.00 85.38 84 THR A O 1
ATOM 645 N N . GLY A 1 85 ? 10.280 2.380 -20.640 1.00 84.50 85 GLY A N 1
ATOM 646 C CA . GLY A 1 85 ? 11.438 3.145 -20.183 1.00 84.50 85 GLY A CA 1
ATOM 647 C C . GLY A 1 85 ? 11.394 3.525 -18.697 1.00 84.50 85 GLY A C 1
ATOM 648 O O . GLY A 1 85 ? 12.342 4.148 -18.208 1.00 84.50 85 GLY A O 1
ATOM 649 N N . TYR A 1 86 ? 10.339 3.157 -17.957 1.00 86.19 86 TYR A N 1
ATOM 650 C CA . TYR A 1 86 ? 10.232 3.448 -16.531 1.00 86.19 86 TYR A CA 1
ATOM 651 C C . TYR A 1 86 ? 11.206 2.607 -15.709 1.00 86.19 86 TYR A C 1
ATOM 653 O O . TYR A 1 86 ? 11.551 1.477 -16.050 1.00 86.19 86 TYR A O 1
ATOM 661 N N . TYR A 1 87 ? 11.662 3.159 -14.587 1.00 87.56 87 TYR A N 1
ATOM 662 C CA . TYR A 1 87 ? 12.534 2.426 -13.677 1.00 87.56 87 TYR A CA 1
ATOM 663 C C . TYR A 1 87 ? 11.787 1.314 -12.946 1.00 87.56 87 TYR A C 1
ATOM 665 O O . TYR A 1 87 ? 10.652 1.491 -12.491 1.00 87.56 87 TYR A O 1
ATOM 673 N N . TYR A 1 88 ? 12.488 0.205 -12.726 1.00 87.19 88 TYR A N 1
ATOM 674 C CA . TYR A 1 88 ? 12.024 -0.812 -11.797 1.00 87.19 88 TYR A CA 1
ATOM 675 C C . TYR A 1 88 ? 12.052 -0.287 -10.355 1.00 87.19 88 TYR A C 1
ATOM 677 O O . TYR A 1 88 ? 13.050 0.265 -9.881 1.00 87.19 88 TYR A O 1
ATOM 685 N N . ARG A 1 89 ? 10.942 -0.474 -9.643 1.00 88.38 89 ARG A N 1
ATOM 686 C CA . ARG A 1 89 ? 10.702 -0.063 -8.263 1.00 88.38 89 ARG A CA 1
ATOM 687 C C . ARG A 1 89 ? 10.056 -1.200 -7.491 1.00 88.38 89 ARG A C 1
ATOM 689 O O . ARG A 1 89 ? 9.069 -1.801 -7.909 1.00 88.38 89 ARG A O 1
ATOM 696 N N . THR A 1 90 ? 10.592 -1.437 -6.305 1.00 90.19 90 THR A N 1
ATOM 697 C CA . THR A 1 90 ? 9.917 -2.253 -5.303 1.00 90.19 90 THR A CA 1
ATOM 698 C C . THR A 1 90 ? 9.029 -1.350 -4.454 1.00 90.19 90 THR A C 1
ATOM 700 O O . THR A 1 90 ? 9.421 -0.253 -4.053 1.00 90.19 90 THR A O 1
ATOM 703 N N . MET A 1 91 ? 7.834 -1.826 -4.149 1.00 91.69 91 MET A N 1
ATOM 704 C CA . MET A 1 91 ? 6.895 -1.208 -3.230 1.00 91.69 91 MET A CA 1
ATOM 705 C C . MET A 1 91 ? 6.652 -2.159 -2.064 1.00 91.69 91 MET A C 1
ATOM 707 O O . MET A 1 91 ? 6.680 -3.379 -2.218 1.00 91.69 91 MET A O 1
ATOM 711 N N . THR A 1 92 ? 6.433 -1.607 -0.878 1.00 91.62 92 THR A N 1
ATOM 712 C CA . THR A 1 92 ? 6.092 -2.402 0.307 1.00 91.62 92 THR A CA 1
ATOM 713 C C . THR A 1 92 ? 4.875 -1.795 0.976 1.00 91.62 92 THR A C 1
ATOM 715 O O . THR A 1 92 ? 4.822 -0.575 1.123 1.00 91.62 92 THR A O 1
ATOM 718 N N . ALA A 1 93 ? 3.912 -2.620 1.374 1.00 91.88 93 ALA A N 1
ATOM 719 C CA . ALA A 1 93 ? 2.757 -2.191 2.150 1.00 91.88 93 ALA A CA 1
ATOM 720 C C . ALA A 1 93 ? 2.785 -2.804 3.544 1.00 91.88 93 ALA A C 1
ATOM 722 O O . ALA A 1 93 ? 3.184 -3.959 3.699 1.00 91.88 93 ALA A O 1
ATOM 723 N N . LYS A 1 94 ? 2.322 -2.055 4.546 1.00 93.50 94 LYS A N 1
ATOM 724 C CA . LYS A 1 94 ? 2.016 -2.582 5.878 1.00 93.50 94 LYS A CA 1
ATOM 725 C C . LYS A 1 94 ? 0.615 -2.165 6.298 1.00 93.50 94 LYS A C 1
ATOM 727 O O . LYS A 1 94 ? 0.262 -0.996 6.170 1.00 93.50 94 LYS A O 1
ATOM 732 N N . LEU A 1 95 ? -0.146 -3.112 6.834 1.00 92.88 95 LEU A N 1
ATOM 733 C CA . LEU A 1 95 ? -1.452 -2.875 7.438 1.00 92.88 95 LEU A CA 1
ATOM 734 C C . LEU A 1 95 ? -1.336 -2.983 8.956 1.00 92.88 95 LEU A C 1
ATOM 736 O O . LEU A 1 95 ? -0.899 -4.005 9.489 1.00 92.88 95 LEU A O 1
ATOM 740 N N . TYR A 1 96 ? -1.785 -1.936 9.631 1.00 91.62 96 TYR A N 1
ATOM 741 C CA . TYR A 1 96 ? -1.894 -1.840 11.076 1.00 91.62 96 TYR A CA 1
ATOM 742 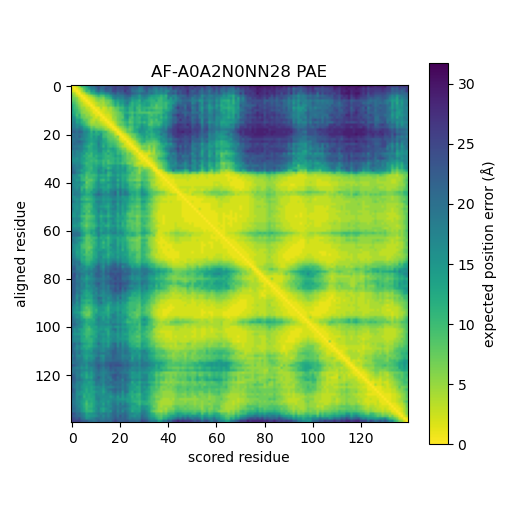C C . TYR A 1 96 ? -3.371 -1.926 11.447 1.00 91.62 96 TYR A C 1
ATOM 744 O O . TYR A 1 96 ? -4.190 -1.207 10.875 1.00 91.62 96 TYR A O 1
ATOM 752 N N . ARG A 1 97 ? -3.710 -2.807 12.388 1.00 88.06 97 ARG A N 1
ATOM 753 C CA . ARG A 1 97 ? -5.065 -2.985 12.924 1.00 88.06 97 ARG A CA 1
ATOM 754 C C . ARG A 1 97 ? -4.989 -3.150 14.435 1.00 88.06 97 ARG A C 1
ATOM 756 O O . ARG A 1 97 ? -4.019 -3.710 14.945 1.00 88.06 97 ARG A O 1
ATOM 763 N N . GLN A 1 98 ? -5.991 -2.641 15.146 1.00 74.69 98 GLN A N 1
ATOM 764 C CA . GLN A 1 98 ? -6.060 -2.779 16.602 1.00 74.69 98 GLN A CA 1
ATOM 765 C C . GLN A 1 98 ? -6.157 -4.268 16.960 1.00 74.69 98 GLN A C 1
ATOM 767 O O . GLN A 1 98 ? -6.935 -4.994 16.351 1.00 74.69 98 GLN A O 1
ATOM 772 N N . GLY A 1 99 ? -5.338 -4.731 17.907 1.00 76.50 99 GLY A N 1
ATOM 773 C CA . GLY A 1 99 ? -5.374 -6.118 18.387 1.00 76.50 99 GLY A CA 1
ATOM 774 C C . GLY A 1 99 ? -4.900 -7.189 17.394 1.00 76.50 99 GLY A C 1
ATOM 775 O O . GLY A 1 99 ? -4.989 -8.371 17.708 1.00 76.50 99 GLY A O 1
ATOM 776 N N . MET A 1 100 ? -4.376 -6.818 16.219 1.00 84.62 100 MET A N 1
ATOM 777 C CA . MET A 1 100 ? -3.898 -7.773 15.214 1.00 84.62 100 MET A CA 1
ATOM 778 C C . MET A 1 100 ? -2.419 -7.569 14.893 1.00 84.62 100 MET A C 1
ATOM 780 O O . MET A 1 100 ? -1.900 -6.452 14.929 1.00 84.62 100 MET A O 1
ATOM 784 N N . ALA A 1 101 ? -1.746 -8.654 14.510 1.00 88.44 101 ALA A N 1
ATOM 785 C CA . ALA A 1 101 ? -0.387 -8.579 13.993 1.00 88.44 101 ALA A CA 1
ATOM 786 C C . ALA A 1 101 ? -0.327 -7.727 12.713 1.00 88.44 101 ALA A C 1
ATOM 788 O O . ALA A 1 101 ? -1.226 -7.772 11.866 1.00 88.44 101 ALA A O 1
ATOM 789 N N . VAL A 1 102 ? 0.763 -6.971 12.562 1.00 91.25 102 VAL A N 1
ATOM 790 C CA . VAL A 1 102 ? 1.009 -6.166 11.360 1.00 91.25 102 VAL A CA 1
ATOM 791 C C . VAL A 1 102 ? 1.176 -7.095 10.164 1.00 91.25 102 VAL A C 1
ATOM 793 O O . VAL A 1 102 ? 2.064 -7.947 10.148 1.00 91.25 102 VAL A O 1
ATOM 796 N N . GLN A 1 103 ? 0.350 -6.897 9.142 1.00 91.31 103 GLN A N 1
ATOM 797 C CA . GLN A 1 103 ? 0.473 -7.614 7.876 1.00 91.31 103 GLN A CA 1
ATOM 798 C C . GLN A 1 103 ? 1.324 -6.811 6.901 1.00 91.31 103 GLN A C 1
ATOM 800 O O . GLN A 1 103 ? 1.329 -5.578 6.943 1.00 91.31 103 GLN A O 1
ATOM 805 N N . ARG A 1 104 ? 2.059 -7.503 6.027 1.00 91.25 104 ARG A N 1
ATOM 806 C CA . ARG A 1 104 ? 2.981 -6.879 5.078 1.00 91.25 104 ARG A CA 1
ATOM 807 C C . ARG A 1 104 ? 2.910 -7.546 3.712 1.00 91.25 104 ARG A C 1
ATOM 809 O O . ARG A 1 104 ? 2.881 -8.767 3.624 1.00 91.25 104 ARG A O 1
ATOM 816 N N . TRP A 1 105 ? 3.015 -6.723 2.675 1.00 89.88 105 TRP A N 1
ATOM 817 C CA . TRP A 1 105 ? 3.138 -7.151 1.286 1.00 89.88 105 TRP A CA 1
ATOM 818 C C . TRP A 1 105 ? 4.334 -6.469 0.637 1.00 89.88 105 TRP A C 1
ATOM 820 O O . TRP A 1 105 ? 4.623 -5.306 0.922 1.00 89.88 105 TRP A O 1
ATOM 830 N N . ASP A 1 106 ? 5.001 -7.180 -0.263 1.00 89.06 106 ASP A N 1
ATOM 831 C CA . ASP A 1 106 ? 5.975 -6.604 -1.181 1.00 89.06 106 ASP A CA 1
ATOM 832 C C . ASP A 1 106 ? 5.416 -6.758 -2.609 1.00 89.06 106 ASP A C 1
ATOM 834 O O . ASP A 1 106 ? 4.949 -7.831 -2.993 1.00 89.06 106 ASP A O 1
ATOM 838 N N . PHE A 1 107 ? 5.411 -5.669 -3.373 1.00 87.94 107 PHE A N 1
ATOM 839 C CA . PHE A 1 107 ? 4.855 -5.581 -4.726 1.00 87.94 107 PHE A CA 1
ATOM 840 C C . PHE A 1 107 ? 5.625 -4.528 -5.542 1.00 87.94 107 PHE A C 1
ATOM 842 O O . PHE A 1 107 ? 6.733 -4.142 -5.169 1.00 87.94 107 PHE A O 1
ATOM 849 N N . GLY A 1 108 ? 5.068 -4.075 -6.661 1.00 87.12 108 GLY A N 1
ATOM 850 C CA . GLY A 1 108 ? 5.741 -3.214 -7.635 1.00 87.12 108 GLY A CA 1
ATOM 851 C C . GLY A 1 108 ? 6.100 -3.999 -8.892 1.00 87.12 108 GLY A C 1
ATOM 852 O O . GLY A 1 108 ? 5.725 -5.160 -9.023 1.00 87.12 108 GLY A O 1
ATOM 853 N N . ASN A 1 109 ? 6.833 -3.375 -9.810 1.00 85.56 109 ASN A N 1
ATOM 854 C CA . ASN A 1 109 ? 7.234 -4.004 -11.074 1.00 85.56 109 ASN A CA 1
ATOM 855 C C . ASN A 1 109 ? 8.524 -4.840 -10.951 1.00 85.56 109 ASN A C 1
ATOM 857 O O . ASN A 1 109 ? 8.962 -5.434 -11.926 1.00 85.56 109 ASN A O 1
ATOM 861 N N . ILE A 1 110 ? 9.128 -4.925 -9.759 1.00 87.00 110 ILE A N 1
ATOM 862 C CA . ILE A 1 110 ? 10.191 -5.889 -9.448 1.00 87.00 110 ILE A CA 1
ATOM 863 C C . ILE A 1 110 ? 10.042 -6.417 -8.023 1.00 87.00 110 ILE A C 1
ATOM 865 O O . ILE A 1 110 ? 9.800 -5.663 -7.071 1.00 87.00 110 ILE A O 1
ATOM 869 N N . LYS A 1 111 ? 10.252 -7.723 -7.859 1.00 85.75 111 LYS A N 1
ATOM 870 C CA . LYS A 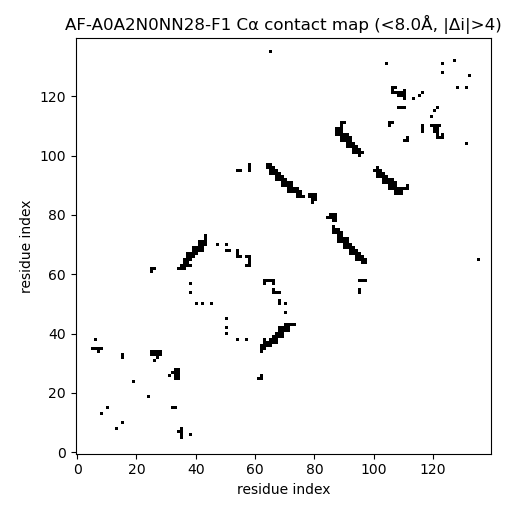1 111 ? 10.247 -8.379 -6.555 1.00 85.75 111 LYS A CA 1
ATOM 871 C C . LYS A 1 111 ? 11.342 -7.821 -5.645 1.00 85.75 111 LYS A C 1
ATOM 873 O O . LYS A 1 111 ? 12.462 -7.500 -6.065 1.00 85.75 111 LYS A O 1
ATOM 878 N N . LYS A 1 112 ? 11.023 -7.712 -4.354 1.00 79.62 112 LYS A N 1
ATOM 879 C CA . LYS A 1 112 ? 11.983 -7.269 -3.343 1.00 79.62 112 LYS A CA 1
ATOM 880 C C . LYS A 1 112 ? 13.187 -8.220 -3.329 1.00 79.62 112 LYS A C 1
ATOM 882 O O . LYS A 1 112 ? 13.013 -9.430 -3.280 1.00 79.62 112 LYS A O 1
ATOM 887 N N . HIS A 1 113 ? 14.396 -7.662 -3.396 1.00 81.06 113 HIS A N 1
ATOM 888 C CA . HIS A 1 113 ? 15.685 -8.372 -3.495 1.00 81.06 113 HIS A CA 1
ATOM 889 C C . HIS A 1 113 ? 16.003 -9.096 -4.819 1.00 81.06 113 HIS A C 1
ATOM 891 O O . HIS A 1 113 ? 17.177 -9.379 -5.043 1.00 81.06 113 HIS A O 1
ATOM 897 N N . SER A 1 114 ? 15.051 -9.293 -5.741 1.00 82.56 114 SER A N 1
ATOM 898 C CA . SER A 1 114 ? 15.357 -9.870 -7.067 1.00 82.56 114 SER A CA 1
ATOM 899 C C . SER A 1 114 ? 16.300 -8.962 -7.857 1.00 82.56 114 SER A C 1
ATOM 901 O O . SER A 1 114 ? 16.131 -7.746 -7.826 1.00 82.56 114 SER A O 1
ATOM 903 N N . ARG A 1 115 ? 17.307 -9.510 -8.541 1.00 80.56 115 ARG A N 1
ATOM 904 C CA . ARG A 1 115 ? 18.151 -8.768 -9.502 1.00 80.56 115 ARG A CA 1
ATOM 905 C C . ARG A 1 115 ? 17.737 -9.005 -10.954 1.00 80.56 115 ARG A C 1
ATOM 907 O O . ARG A 1 115 ? 18.296 -8.365 -11.833 1.00 80.56 115 ARG A O 1
ATOM 914 N N . ASP A 1 116 ? 16.767 -9.883 -11.173 1.00 81.75 116 ASP A N 1
ATOM 915 C CA . ASP A 1 116 ? 16.290 -10.276 -12.489 1.00 81.75 116 ASP A CA 1
ATOM 916 C C . ASP A 1 116 ? 14.762 -10.101 -12.544 1.00 81.75 116 ASP A C 1
ATOM 918 O O . ASP A 1 116 ? 14.020 -10.949 -12.044 1.00 81.75 116 ASP A O 1
ATOM 922 N N . PRO A 1 117 ? 14.272 -8.982 -13.101 1.00 74.62 117 PRO A N 1
ATOM 923 C CA . PRO A 1 117 ? 12.839 -8.737 -13.220 1.00 74.62 117 PRO A CA 1
ATOM 924 C C . PRO A 1 117 ? 12.160 -9.581 -14.309 1.00 74.62 117 PRO A C 1
ATOM 926 O O . PRO A 1 117 ? 10.933 -9.610 -14.345 1.00 74.62 117 PRO A O 1
ATOM 929 N N . ILE A 1 118 ? 12.920 -10.234 -15.198 1.00 78.12 118 ILE A N 1
ATOM 930 C CA . ILE A 1 118 ? 12.378 -10.984 -16.338 1.00 78.12 118 ILE A CA 1
ATOM 931 C C . ILE A 1 118 ? 12.070 -12.420 -15.917 1.00 78.12 118 ILE A C 1
ATOM 933 O O . ILE A 1 118 ? 10.977 -12.916 -16.181 1.00 78.12 118 ILE A O 1
ATOM 937 N N . THR A 1 119 ? 13.020 -13.083 -15.254 1.00 82.06 119 THR A N 1
ATOM 938 C CA . THR A 1 119 ? 12.871 -14.496 -14.865 1.00 82.06 119 THR A CA 1
ATOM 939 C C . THR A 1 119 ? 12.327 -14.690 -13.444 1.00 82.06 119 THR A C 1
ATOM 941 O O . THR A 1 119 ? 11.815 -15.764 -13.137 1.00 82.06 119 THR A O 1
ATOM 944 N N . ASP A 1 120 ? 12.351 -13.651 -12.596 1.00 81.81 120 ASP A N 1
ATOM 945 C CA . ASP A 1 120 ? 11.733 -13.633 -11.25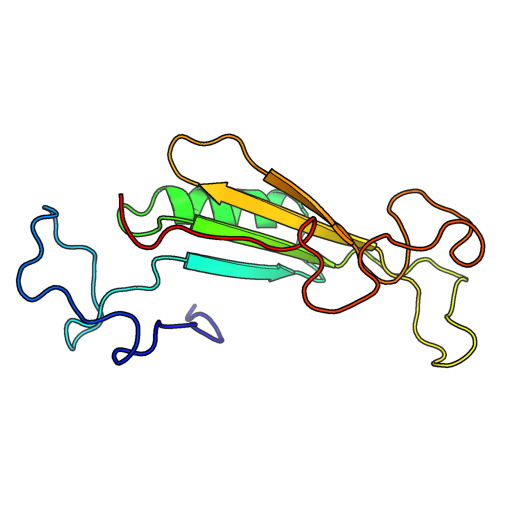7 1.00 81.81 120 ASP A CA 1
ATOM 946 C C . ASP A 1 120 ? 10.747 -12.451 -11.127 1.00 81.81 1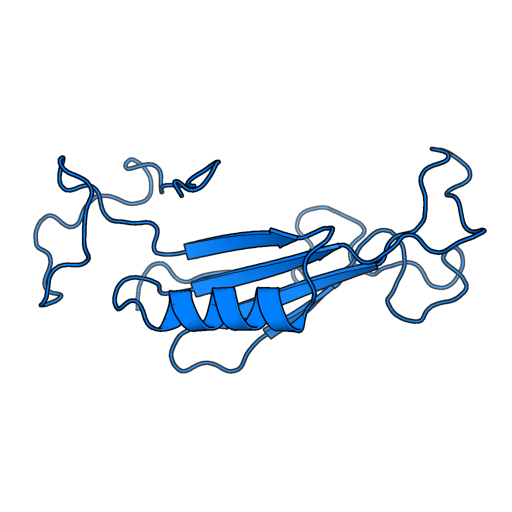20 ASP A C 1
ATOM 948 O O . ASP A 1 120 ? 11.009 -11.479 -10.397 1.00 81.81 120 ASP A O 1
ATOM 952 N N . PRO A 1 121 ? 9.619 -12.492 -11.869 1.00 80.50 121 PRO A N 1
ATOM 953 C CA . PRO A 1 121 ? 8.649 -11.408 -11.894 1.00 80.50 121 PRO A CA 1
ATOM 954 C C . PRO A 1 121 ? 7.930 -11.248 -10.542 1.00 80.50 121 PRO A C 1
ATOM 956 O O . PRO A 1 121 ? 7.824 -12.189 -9.747 1.00 80.50 121 PRO A O 1
ATOM 959 N N . PRO A 1 122 ? 7.396 -10.051 -10.245 1.00 84.38 122 PRO A N 1
ATOM 960 C CA . PRO A 1 122 ? 6.585 -9.837 -9.054 1.00 84.38 122 PRO A CA 1
ATOM 961 C C . PRO A 1 122 ? 5.279 -10.644 -9.121 1.00 84.38 122 PRO A C 1
ATOM 963 O O . PRO A 1 122 ? 4.645 -10.747 -10.168 1.00 84.38 122 PRO A O 1
ATOM 966 N N . GLY A 1 123 ? 4.826 -11.157 -7.974 1.00 81.88 123 GLY A N 1
ATOM 967 C CA . GLY A 1 123 ? 3.569 -11.910 -7.889 1.00 81.88 123 GLY A CA 1
ATOM 968 C C . GLY A 1 123 ? 2.300 -11.057 -8.030 1.00 81.88 123 GLY A C 1
ATOM 969 O O . GLY A 1 123 ? 1.232 -11.608 -8.262 1.00 81.88 123 GLY A O 1
ATOM 970 N N . CYS A 1 124 ? 2.395 -9.727 -7.903 1.00 83.19 124 CYS A N 1
ATOM 971 C CA . CYS A 1 124 ? 1.275 -8.802 -8.108 1.00 83.19 124 CYS A CA 1
ATOM 972 C C . CYS A 1 124 ? 1.261 -8.321 -9.566 1.00 83.19 124 CYS A C 1
ATOM 974 O O . CYS A 1 124 ? 1.794 -7.255 -9.869 1.00 83.19 124 CYS A O 1
ATOM 976 N N . ASN A 1 125 ? 0.709 -9.130 -10.471 1.00 82.00 125 ASN A N 1
ATOM 977 C CA . ASN A 1 125 ? 0.753 -8.897 -11.922 1.00 82.00 125 ASN A CA 1
ATOM 978 C C . ASN A 1 125 ? -0.627 -8.719 -12.580 1.00 82.00 125 ASN A C 1
ATOM 980 O O . ASN A 1 125 ? -0.705 -8.483 -13.783 1.00 82.00 125 ASN A O 1
ATOM 984 N N . ALA A 1 126 ? -1.710 -8.813 -11.810 1.00 81.88 126 ALA A N 1
ATOM 985 C CA . ALA A 1 126 ? -3.072 -8.640 -12.294 1.00 81.88 126 ALA A CA 1
ATOM 986 C C . ALA A 1 126 ? -3.963 -7.995 -11.218 1.00 81.88 126 ALA A C 1
ATOM 988 O O . ALA A 1 126 ? -3.685 -8.124 -10.019 1.00 81.88 126 ALA A O 1
ATOM 989 N N . PRO A 1 127 ? -5.053 -7.314 -11.612 1.00 79.62 127 PRO A N 1
ATOM 990 C CA . PRO A 1 127 ? -6.089 -6.898 -10.674 1.00 79.62 127 PRO A CA 1
ATOM 991 C C . PRO A 1 127 ? -6.709 -8.099 -9.941 1.00 79.62 127 PRO A C 1
ATOM 993 O O . PRO A 1 127 ? -6.794 -9.196 -10.487 1.00 79.62 127 PRO A O 1
ATOM 996 N N . ASN A 1 128 ? -7.213 -7.870 -8.725 1.00 82.38 128 ASN A N 1
ATOM 997 C CA . ASN A 1 128 ? -8.005 -8.834 -7.943 1.00 82.38 128 ASN A CA 1
ATOM 998 C C . ASN A 1 128 ? -7.295 -10.133 -7.521 1.00 82.38 128 ASN A C 1
ATOM 1000 O O . ASN A 1 128 ? -7.952 -11.114 -7.176 1.00 82.38 128 ASN A O 1
ATOM 1004 N N . LEU A 1 129 ? -5.962 -10.146 -7.477 1.00 85.31 129 LEU A N 1
ATOM 1005 C CA . LEU A 1 129 ? -5.218 -11.263 -6.898 1.00 85.31 129 LEU A CA 1
ATOM 1006 C C . LEU A 1 129 ? -5.453 -11.342 -5.384 1.00 85.31 129 LEU A C 1
ATOM 1008 O O . LEU A 1 129 ? -5.067 -10.435 -4.646 1.00 85.31 129 LEU A O 1
ATOM 1012 N N . ALA A 1 130 ? -6.028 -12.452 -4.914 1.00 85.62 130 ALA A N 1
ATOM 1013 C CA . ALA A 1 130 ? -6.421 -12.642 -3.514 1.00 85.62 130 ALA A CA 1
ATOM 1014 C C . ALA A 1 130 ? -5.270 -12.416 -2.514 1.00 85.62 130 ALA A C 1
ATOM 1016 O O . ALA A 1 130 ? -5.470 -11.823 -1.458 1.00 85.62 130 ALA A O 1
ATOM 1017 N N . ALA A 1 131 ? -4.041 -12.805 -2.870 1.00 84.38 131 ALA A N 1
ATOM 1018 C CA . ALA A 1 131 ? -2.855 -12.609 -2.029 1.00 84.38 131 ALA A CA 1
ATOM 1019 C C . ALA A 1 131 ? -2.496 -11.126 -1.782 1.00 84.38 131 ALA A C 1
ATOM 1021 O O . ALA A 1 131 ? -1.766 -10.822 -0.837 1.00 84.38 131 ALA A O 1
ATOM 1022 N N . TYR A 1 132 ? -3.008 -10.211 -2.610 1.00 81.88 132 TYR A N 1
ATOM 1023 C CA . TYR A 1 132 ? -2.761 -8.767 -2.552 1.00 81.88 132 TYR A CA 1
ATOM 1024 C C . TYR A 1 132 ? -4.027 -7.960 -2.228 1.00 81.88 132 TYR A C 1
ATOM 1026 O O . TYR A 1 132 ? -4.002 -6.730 -2.264 1.00 81.88 132 TYR A O 1
ATOM 1034 N N . GLN A 1 133 ? -5.134 -8.633 -1.899 1.00 81.81 133 GLN A N 1
ATOM 1035 C CA . GLN A 1 133 ? -6.358 -7.983 -1.447 1.00 81.81 133 GLN A CA 1
ATOM 1036 C C . GLN A 1 133 ? -6.309 -7.734 0.062 1.00 81.81 133 GLN A C 1
ATOM 1038 O O . GLN A 1 133 ? -5.971 -8.613 0.854 1.00 81.81 133 GLN A O 1
ATOM 1043 N N . ILE A 1 134 ? -6.677 -6.516 0.460 1.00 74.19 134 ILE A N 1
ATOM 1044 C CA . ILE A 1 134 ? -6.814 -6.133 1.863 1.00 74.19 134 ILE A CA 1
ATOM 1045 C C . ILE A 1 134 ? -8.303 -5.989 2.167 1.00 74.19 134 ILE A C 1
ATOM 1047 O O . ILE A 1 134 ? -8.921 -4.979 1.834 1.00 74.19 134 ILE A O 1
ATOM 1051 N N . THR A 1 135 ? -8.872 -6.999 2.820 1.00 73.56 135 THR A N 1
ATOM 1052 C CA . THR A 1 135 ? -10.255 -6.955 3.305 1.00 73.56 135 THR A CA 1
ATOM 1053 C C . THR A 1 135 ? -10.270 -6.396 4.720 1.00 73.56 135 THR A C 1
ATOM 1055 O O . THR A 1 135 ? -9.732 -7.002 5.650 1.00 73.56 135 THR A O 1
ATOM 1058 N N . ILE A 1 136 ? -10.878 -5.222 4.887 1.00 68.38 136 ILE A N 1
ATOM 1059 C CA . ILE A 1 136 ? -11.069 -4.596 6.196 1.00 68.38 136 ILE A CA 1
ATOM 1060 C C . ILE A 1 136 ? -12.536 -4.798 6.581 1.00 68.38 136 ILE A C 1
ATOM 1062 O O . ILE A 1 136 ? -13.403 -4.244 5.901 1.00 68.38 136 ILE A O 1
ATOM 1066 N N . PRO A 1 137 ? -12.832 -5.590 7.626 1.00 59.47 137 PRO A N 1
ATOM 1067 C CA . PRO A 1 137 ? -14.204 -5.780 8.067 1.00 59.47 137 PRO A CA 1
ATOM 1068 C C . PRO A 1 137 ? -14.786 -4.441 8.542 1.00 59.47 137 PRO A C 1
ATOM 1070 O O . PRO A 1 137 ? -14.137 -3.677 9.259 1.00 59.47 137 PRO A O 1
ATOM 1073 N N . ILE A 1 138 ? -16.003 -4.138 8.088 1.00 53.31 138 ILE A N 1
ATOM 1074 C CA . ILE A 1 138 ? -16.742 -2.916 8.449 1.00 53.31 138 ILE A CA 1
ATOM 1075 C C . ILE A 1 138 ? -17.613 -3.099 9.705 1.00 53.31 138 ILE A C 1
ATOM 1077 O O . ILE A 1 138 ? -18.138 -2.112 10.227 1.00 53.31 138 ILE A O 1
ATOM 1081 N N . SER A 1 139 ? -17.704 -4.329 10.215 1.00 46.59 139 SER A N 1
ATOM 1082 C CA . SER A 1 139 ? -18.376 -4.729 11.454 1.00 46.59 139 SER A CA 1
ATOM 1083 C C . SER A 1 139 ? -17.566 -5.812 12.181 1.00 46.59 139 SER A C 1
ATOM 1085 O O . SER A 1 139 ? -16.768 -6.502 11.547 1.00 46.59 139 SER A O 1
ATOM 1087 N N . GLU A 1 140 ? -17.783 -5.941 13.491 1.00 43.75 140 GLU A N 1
ATOM 1088 C CA . GLU A 1 140 ? -17.655 -7.235 14.185 1.00 43.75 140 GLU A CA 1
ATOM 1089 C C . GLU A 1 140 ? -18.894 -8.078 13.858 1.00 43.75 140 GLU A C 1
ATOM 1091 O O . GLU A 1 140 ? -19.987 -7.465 13.758 1.00 43.75 140 GLU A O 1
#

Nearest PDB structures (foldseek):
  3w1e-assembly1_A  TM=4.709E-01  e=1.333E-01  Vibrio alginolyticus
  5ig5-assembly1_F-2  TM=6.154E-01  e=2.117E+00  Nematostella vectensis
  5ig3-assembly1_A-2  TM=4.161E-01  e=1.988E+00  Homo sapiens
  4r7v-assembly1_A  TM=5.529E-01  e=5.433E+00  Homo sapiens